Protein AF-A0A3B9W5J4-F1 (afdb_monomer_lite)

Radius of gyration: 16.34 Å; chains: 1; bounding box: 38×25×40 Å

Sequence (90 aa):
LEMGRNEIAMRLLSAEATIGLQDLRKGTIKDEQWSKIATTMGRMNDAPLFIDDSPNMSLMEIRAKCRRLKQQHDLKLVILDYLQLMSSGK

pLDDT: mean 86.75, std 12.09, range [42.28, 97.56]

Secondary structure (DSSP, 8-state):
--S-HHHHHHHHHHHHHT--HHHHHHT---HHHHHHHHHHHHHHHHS-------TT--HHHHHHHHHHHHHHH-------S-GGG-----

Foldseek 3Di:
DPDDPVLVVLVQLCVQLVHDSVCVVVVVADPVSVVSSVVVVVVVVPDPDDDDPDPLDDPVRVVVVQVVCCVPPVDDDDDDPDPPSPPPPD

Structure (mmCIF, N/CA/C/O backbone):
data_AF-A0A3B9W5J4-F1
#
_entry.id   AF-A0A3B9W5J4-F1
#
loop_
_atom_site.group_PDB
_atom_site.id
_atom_site.type_symbol
_atom_site.label_atom_id
_atom_site.label_alt_id
_atom_site.label_comp_id
_atom_site.label_asym_id
_atom_site.label_entity_id
_atom_site.label_seq_id
_atom_site.pdbx_PDB_ins_code
_atom_site.Cartn_x
_atom_site.Cartn_y
_atom_site.Cartn_z
_atom_site.occupancy
_atom_site.B_iso_or_equiv
_atom_site.auth_seq_id
_atom_site.auth_comp_id
_atom_site.auth_asym_id
_atom_site.auth_atom_id
_atom_site.pdbx_PDB_model_num
ATOM 1 N N . LEU A 1 1 ? 13.437 5.166 -1.125 1.00 56.28 1 LEU A N 1
ATOM 2 C CA . LEU A 1 1 ? 12.088 5.024 -0.552 1.00 56.28 1 LEU A CA 1
ATOM 3 C C . LEU A 1 1 ? 12.255 5.150 0.947 1.00 56.28 1 LEU A C 1
ATOM 5 O O . LEU A 1 1 ? 13.030 4.401 1.523 1.00 56.28 1 LEU A O 1
ATOM 9 N N . GLU A 1 2 ? 11.669 6.194 1.517 1.00 63.72 2 GLU A N 1
ATOM 10 C CA . GLU A 1 2 ? 11.885 6.651 2.900 1.00 63.72 2 GLU A CA 1
ATOM 11 C C . GLU A 1 2 ? 10.878 6.004 3.862 1.00 63.72 2 GLU A C 1
ATOM 13 O O . GLU A 1 2 ? 11.163 5.848 5.044 1.00 63.72 2 GLU A O 1
ATOM 18 N N . MET A 1 3 ? 9.742 5.529 3.335 1.00 79.88 3 MET A N 1
ATOM 19 C CA . MET A 1 3 ? 8.742 4.759 4.070 1.00 79.88 3 MET A CA 1
ATOM 20 C C . MET A 1 3 ? 8.779 3.281 3.672 1.00 79.88 3 MET A C 1
ATOM 22 O O . MET A 1 3 ? 8.685 2.940 2.492 1.00 79.88 3 MET A O 1
ATOM 26 N N . GLY A 1 4 ? 8.872 2.397 4.665 1.00 83.31 4 GLY A N 1
ATOM 27 C CA . GLY A 1 4 ? 8.785 0.950 4.453 1.00 83.31 4 GLY A CA 1
ATOM 28 C C . GLY A 1 4 ? 7.345 0.467 4.256 1.00 83.31 4 GLY A C 1
ATOM 29 O O . GLY A 1 4 ? 6.383 1.128 4.665 1.00 83.31 4 GLY A O 1
ATOM 30 N N . ARG A 1 5 ? 7.186 -0.745 3.711 1.00 86.69 5 ARG A N 1
ATOM 31 C CA . ARG A 1 5 ? 5.877 -1.379 3.459 1.00 86.69 5 ARG A CA 1
ATOM 32 C C . ARG A 1 5 ? 4.941 -1.357 4.670 1.00 86.69 5 ARG A C 1
ATOM 34 O O . ARG A 1 5 ? 3.749 -1.093 4.528 1.00 86.69 5 ARG A O 1
ATOM 41 N N . ASN A 1 6 ? 5.477 -1.615 5.863 1.00 87.88 6 ASN A N 1
ATOM 42 C CA . ASN A 1 6 ? 4.688 -1.654 7.097 1.00 87.88 6 ASN A CA 1
ATOM 43 C C . ASN A 1 6 ? 4.104 -0.284 7.461 1.00 87.88 6 ASN A C 1
ATOM 45 O O . ASN A 1 6 ? 2.998 -0.215 7.992 1.00 87.88 6 ASN A O 1
ATOM 49 N N . GLU A 1 7 ? 4.812 0.808 7.168 1.00 89.50 7 GLU A N 1
ATOM 50 C CA . GLU A 1 7 ? 4.303 2.146 7.462 1.00 89.50 7 GLU A CA 1
ATOM 51 C C . GLU A 1 7 ? 3.153 2.513 6.522 1.00 89.50 7 GLU A C 1
ATOM 53 O O . GLU A 1 7 ? 2.130 3.027 6.976 1.00 89.50 7 GLU A O 1
ATOM 58 N N . ILE A 1 8 ? 3.284 2.182 5.233 1.00 90.25 8 ILE A N 1
ATOM 59 C CA . ILE A 1 8 ? 2.212 2.358 4.246 1.00 90.25 8 ILE A CA 1
ATOM 60 C C . ILE A 1 8 ? 0.986 1.532 4.651 1.00 90.25 8 ILE A C 1
ATOM 62 O O . ILE A 1 8 ? -0.118 2.071 4.725 1.00 90.25 8 ILE A O 1
ATOM 66 N N . ALA A 1 9 ? 1.176 0.255 4.993 1.00 90.06 9 ALA A N 1
ATOM 67 C CA . ALA A 1 9 ? 0.091 -0.615 5.440 1.00 90.06 9 ALA A CA 1
ATOM 68 C C . ALA A 1 9 ? -0.623 -0.059 6.684 1.00 90.06 9 ALA A C 1
ATOM 70 O O . ALA A 1 9 ? -1.850 -0.059 6.747 1.00 90.06 9 ALA A O 1
ATOM 71 N N . MET A 1 10 ? 0.122 0.482 7.651 1.00 92.00 10 MET A N 1
ATOM 72 C CA . MET A 1 10 ? -0.454 1.060 8.866 1.00 92.00 10 MET A CA 1
ATOM 73 C C . MET A 1 10 ? -1.252 2.339 8.591 1.00 92.00 10 MET A C 1
ATOM 75 O O . MET A 1 10 ? -2.295 2.556 9.207 1.00 92.00 10 MET A O 1
ATOM 79 N N . ARG A 1 11 ? -0.799 3.176 7.648 1.00 92.31 11 ARG A N 1
ATOM 80 C CA . ARG A 1 11 ? -1.554 4.359 7.208 1.00 92.31 11 ARG A CA 1
ATOM 81 C C . ARG A 1 11 ? -2.836 3.973 6.474 1.00 92.31 11 ARG A C 1
ATOM 83 O O . ARG A 1 11 ? -3.873 4.571 6.739 1.00 92.31 11 ARG A O 1
ATOM 90 N N . LEU A 1 12 ? -2.784 2.954 5.617 1.00 92.75 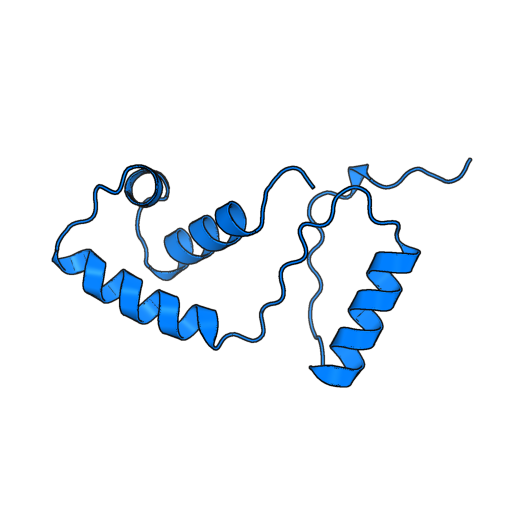12 LEU A N 1
ATOM 91 C CA . LEU A 1 12 ? -3.971 2.422 4.942 1.00 92.75 12 LEU A CA 1
ATOM 92 C C . LEU A 1 12 ? -4.977 1.855 5.949 1.00 92.75 12 LEU A C 1
ATOM 94 O O . LEU A 1 12 ? -6.152 2.200 5.893 1.00 92.75 12 LEU A O 1
ATOM 98 N N . LEU A 1 13 ? -4.507 1.070 6.923 1.00 92.81 13 LEU A N 1
ATOM 99 C CA . LEU A 1 13 ? -5.351 0.536 7.990 1.00 92.81 13 LEU A CA 1
ATOM 100 C C . LEU A 1 13 ? -5.982 1.651 8.833 1.00 92.81 13 LEU A C 1
ATOM 102 O O . LEU A 1 13 ? -7.168 1.584 9.134 1.00 92.81 13 LEU A O 1
ATOM 106 N N . SER A 1 14 ? -5.215 2.683 9.197 1.00 94.38 14 SER A N 1
ATOM 107 C CA . SER A 1 14 ? -5.726 3.858 9.916 1.00 94.38 14 SER A CA 1
ATOM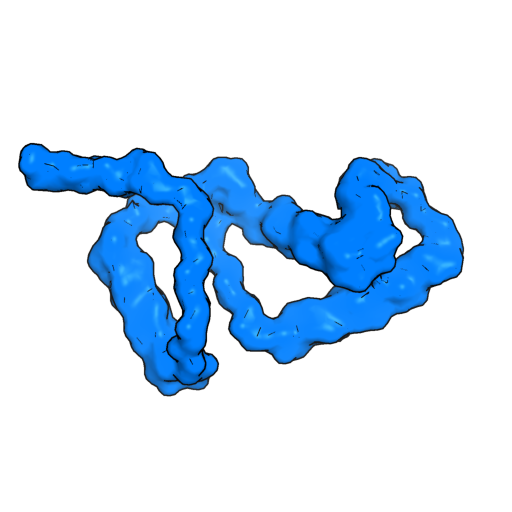 108 C C . SER A 1 14 ? -6.864 4.535 9.153 1.00 94.38 14 SER A C 1
ATOM 110 O O . SER A 1 14 ? -7.919 4.798 9.735 1.00 94.38 14 SER A O 1
ATOM 112 N N . ALA A 1 15 ? -6.660 4.769 7.853 1.00 93.44 15 ALA A N 1
ATOM 113 C CA . ALA A 1 15 ? -7.629 5.430 6.991 1.00 93.44 15 ALA A CA 1
ATOM 114 C C . ALA A 1 15 ? -8.905 4.592 6.822 1.00 93.44 15 ALA A C 1
ATOM 116 O O . ALA A 1 15 ? -10.005 5.110 6.987 1.00 93.44 15 ALA A O 1
ATOM 117 N N . GLU A 1 16 ? -8.762 3.293 6.564 1.00 93.06 16 GLU A N 1
ATOM 118 C CA . GLU A 1 16 ? -9.888 2.403 6.274 1.00 93.06 16 GLU A CA 1
ATOM 119 C C . GLU A 1 16 ? -10.659 1.987 7.540 1.00 93.06 16 GLU A C 1
ATOM 121 O O . GLU A 1 16 ? -11.887 1.922 7.534 1.00 93.06 16 GLU A O 1
ATOM 126 N N . ALA A 1 17 ? -9.970 1.745 8.661 1.00 92.88 17 ALA A N 1
ATOM 127 C CA . ALA A 1 17 ? -10.610 1.372 9.926 1.00 92.88 17 ALA A CA 1
ATOM 128 C C . ALA A 1 17 ? -11.139 2.584 10.717 1.00 92.88 17 ALA A C 1
ATOM 130 O O . ALA A 1 17 ? -11.823 2.402 11.728 1.00 92.88 17 ALA A O 1
ATOM 131 N N . THR A 1 18 ? -10.833 3.813 10.276 1.00 91.88 18 THR A N 1
ATOM 132 C CA . THR A 1 18 ? -11.135 5.065 10.996 1.00 91.88 18 THR A CA 1
ATOM 133 C C . THR A 1 18 ? -10.584 5.043 12.431 1.00 91.88 18 THR A C 1
ATOM 135 O O . THR A 1 18 ? -11.273 5.350 13.405 1.00 91.88 18 THR A O 1
ATOM 138 N N . ILE A 1 19 ? -9.325 4.622 12.576 1.00 92.56 19 ILE A N 1
ATOM 139 C CA . ILE A 1 19 ? -8.598 4.580 13.854 1.00 92.56 19 ILE A CA 1
ATOM 140 C C . ILE A 1 19 ? -7.393 5.504 13.739 1.00 92.56 19 ILE A C 1
ATOM 142 O O . ILE A 1 19 ? -6.717 5.512 12.710 1.00 92.56 19 ILE A O 1
ATOM 146 N N . GLY A 1 20 ? -7.099 6.275 14.787 1.00 93.94 20 GLY A N 1
ATOM 147 C CA . GLY A 1 20 ? -5.949 7.171 14.793 1.00 93.94 20 GLY A CA 1
ATOM 148 C C . GLY A 1 20 ? -4.640 6.417 14.544 1.00 93.94 20 GLY A C 1
ATOM 149 O O . GLY A 1 20 ? -4.356 5.408 15.187 1.00 93.94 20 GLY A O 1
ATOM 150 N N . LEU A 1 21 ? -3.800 6.925 13.637 1.00 93.75 21 LEU A N 1
ATOM 151 C CA . LEU A 1 21 ? -2.499 6.316 13.330 1.00 93.75 21 LEU A CA 1
ATOM 152 C C . LEU A 1 21 ? -1.605 6.190 14.576 1.00 93.75 21 LEU A C 1
ATOM 154 O O . LEU A 1 21 ? -0.871 5.217 14.719 1.00 93.75 21 LEU A O 1
ATOM 158 N N . GLN A 1 22 ? -1.668 7.168 15.484 1.00 93.50 22 GLN A N 1
ATOM 159 C CA . GLN A 1 22 ? -0.922 7.130 16.744 1.00 93.50 22 GLN A CA 1
ATOM 160 C C . GLN A 1 22 ? -1.421 6.024 17.675 1.00 93.50 22 GLN A C 1
ATOM 162 O O . GLN A 1 22 ? -0.602 5.382 18.327 1.00 93.50 22 GLN A O 1
ATOM 167 N N . ASP A 1 23 ? -2.728 5.762 17.691 1.00 92.56 23 ASP A N 1
ATOM 168 C CA . ASP A 1 23 ? -3.307 4.699 18.511 1.00 92.56 23 ASP A CA 1
ATOM 169 C C . ASP A 1 23 ? -2.882 3.321 17.997 1.00 92.56 23 ASP A C 1
ATOM 171 O O . ASP A 1 23 ? -2.471 2.465 18.778 1.00 92.56 23 ASP A O 1
ATOM 175 N N . LEU A 1 24 ? -2.864 3.140 16.670 1.00 91.19 24 LEU A N 1
ATOM 176 C CA . LEU A 1 24 ? -2.324 1.935 16.028 1.00 91.19 24 LEU A CA 1
ATOM 177 C C . LEU A 1 24 ? -0.832 1.744 16.323 1.00 91.19 24 LEU A C 1
ATOM 179 O O . LEU A 1 24 ? -0.413 0.635 16.642 1.00 91.19 24 LEU A O 1
ATOM 183 N N . ARG A 1 25 ? -0.029 2.815 16.265 1.00 89.75 25 ARG A N 1
ATOM 184 C CA . ARG A 1 25 ? 1.414 2.758 16.568 1.00 89.75 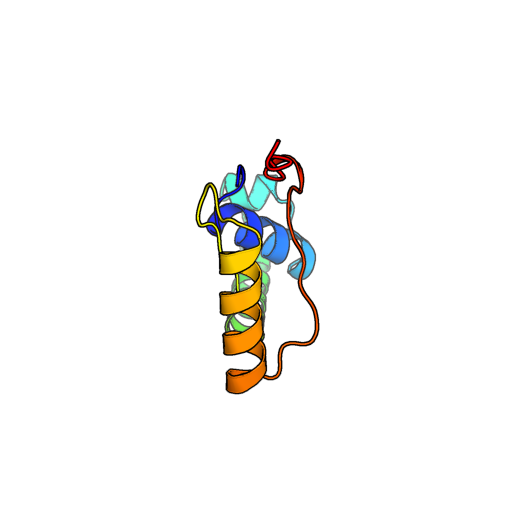25 ARG A CA 1
ATOM 185 C C . ARG A 1 25 ? 1.701 2.414 18.028 1.00 89.75 25 ARG A C 1
ATOM 187 O O . ARG A 1 25 ? 2.658 1.697 18.300 1.00 89.75 25 ARG A O 1
ATOM 194 N N . LYS A 1 26 ? 0.905 2.948 18.958 1.00 91.19 26 LYS A N 1
ATOM 195 C CA . LYS A 1 26 ? 1.062 2.731 20.405 1.00 91.19 26 LYS A CA 1
ATOM 196 C C . LYS A 1 26 ? 0.384 1.454 20.903 1.00 91.19 26 LYS A C 1
ATOM 198 O O . LYS A 1 26 ? 0.609 1.072 22.046 1.00 91.19 26 LYS A O 1
ATOM 203 N N . GLY A 1 27 ? -0.450 0.817 20.080 1.00 87.19 27 GLY A N 1
ATOM 204 C CA . GLY A 1 27 ? -1.268 -0.327 20.483 1.00 87.19 27 GLY A CA 1
ATOM 205 C C . GLY A 1 27 ? -2.407 0.042 21.440 1.00 87.19 27 GLY A C 1
ATOM 206 O O . GLY A 1 27 ? -2.962 -0.835 22.094 1.00 87.19 27 GLY A O 1
ATOM 207 N N . THR A 1 28 ? -2.774 1.324 21.537 1.00 91.12 28 THR A N 1
ATOM 208 C CA . THR A 1 28 ? -3.862 1.809 22.400 1.00 91.12 28 THR A CA 1
ATOM 209 C C . THR A 1 28 ? -5.209 1.620 21.710 1.00 91.12 28 THR A C 1
ATOM 211 O O . THR A 1 28 ? -5.860 2.579 21.298 1.00 91.12 28 THR A O 1
ATOM 214 N N . ILE A 1 29 ? -5.605 0.357 21.551 1.00 89.81 29 ILE A N 1
ATOM 215 C CA . ILE A 1 29 ? -6.803 -0.063 20.820 1.00 89.81 29 ILE A CA 1
ATOM 216 C C . ILE A 1 29 ? -7.872 -0.524 21.804 1.00 89.81 29 ILE A C 1
ATOM 218 O O . ILE A 1 29 ? -7.627 -1.398 22.633 1.00 89.81 29 ILE A O 1
ATOM 222 N N . LYS A 1 30 ? -9.070 0.055 21.699 1.00 89.75 30 LYS A N 1
ATOM 223 C CA . LYS A 1 30 ? -10.238 -0.372 22.480 1.00 89.75 30 LYS A CA 1
ATOM 224 C C . LYS A 1 30 ? -10.734 -1.734 21.992 1.00 89.75 30 LYS A C 1
ATOM 226 O O . LYS A 1 30 ? -10.670 -2.013 20.797 1.00 89.75 30 LYS A O 1
ATOM 231 N N . ASP A 1 31 ? -11.333 -2.525 22.875 1.00 87.19 31 ASP A N 1
ATOM 232 C CA . ASP A 1 31 ? -11.899 -3.847 22.550 1.00 87.19 31 ASP A CA 1
ATOM 233 C C . ASP A 1 31 ? -12.823 -3.824 21.320 1.00 87.19 31 ASP A C 1
ATOM 235 O O . ASP A 1 31 ? -12.688 -4.630 20.401 1.00 87.19 31 ASP A O 1
ATOM 239 N N . GLU A 1 32 ? -13.683 -2.810 21.220 1.00 86.62 32 GLU A N 1
ATOM 240 C CA . GLU A 1 32 ? -14.591 -2.613 20.082 1.00 86.62 32 GLU A CA 1
ATOM 241 C C . GLU A 1 32 ? -13.869 -2.323 18.750 1.00 86.62 32 GLU A C 1
ATOM 243 O O . GLU A 1 32 ? -14.391 -2.601 17.667 1.00 86.62 32 GLU A O 1
ATOM 248 N N . GLN A 1 33 ? -12.662 -1.753 18.801 1.00 90.06 33 GLN A N 1
ATOM 249 C CA . GLN A 1 33 ? -11.866 -1.417 17.619 1.00 90.06 33 GLN A CA 1
ATOM 250 C C . GLN A 1 33 ? -11.117 -2.631 17.063 1.00 90.06 33 GLN A C 1
ATOM 252 O O . GLN A 1 33 ? -10.851 -2.669 15.862 1.00 90.06 33 GLN A O 1
ATOM 257 N N . TRP A 1 34 ? -10.834 -3.649 17.880 1.00 89.94 34 TRP A N 1
ATOM 258 C CA . TRP A 1 34 ? -10.158 -4.867 17.420 1.00 89.94 34 TRP A CA 1
ATOM 259 C C . TRP A 1 34 ? -10.942 -5.601 16.334 1.00 89.94 34 TRP A C 1
ATOM 261 O O . TRP A 1 34 ? -10.363 -6.023 15.333 1.00 89.94 34 TRP A O 1
ATOM 271 N N . SER A 1 35 ? -12.268 -5.670 16.471 1.00 90.38 35 SER A N 1
ATOM 272 C CA . SER A 1 35 ? -13.141 -6.257 15.446 1.00 90.38 35 SER A CA 1
ATOM 273 C C . SER A 1 35 ? -13.066 -5.489 14.114 1.00 90.38 35 SER A C 1
ATOM 275 O O . SER A 1 35 ? -12.966 -6.087 13.036 1.00 90.38 35 SER A O 1
ATOM 277 N N . LYS A 1 36 ? -13.012 -4.148 14.174 1.00 90.75 36 LYS A N 1
ATOM 278 C CA . LYS A 1 36 ? -12.847 -3.291 12.986 1.00 90.75 36 LYS A CA 1
ATOM 279 C C . LYS A 1 36 ? -11.490 -3.488 12.317 1.00 90.75 36 LYS A C 1
ATOM 281 O O . LYS A 1 36 ? -11.428 -3.550 11.088 1.00 90.75 36 LYS A O 1
ATOM 286 N N . ILE A 1 37 ? -10.421 -3.610 13.107 1.00 91.88 37 ILE A N 1
ATOM 287 C CA . ILE A 1 37 ? -9.070 -3.880 12.602 1.00 91.88 37 ILE A CA 1
ATOM 288 C C . ILE A 1 37 ? -9.037 -5.226 11.886 1.00 91.88 37 ILE A C 1
ATOM 290 O O . ILE A 1 37 ? -8.604 -5.275 10.739 1.00 91.88 37 ILE A O 1
ATOM 294 N N . ALA A 1 38 ? -9.527 -6.295 12.519 1.00 91.38 38 ALA A N 1
ATOM 295 C CA . ALA A 1 38 ? -9.513 -7.636 11.939 1.00 91.38 38 ALA A CA 1
ATOM 296 C C . ALA A 1 38 ? -10.277 -7.688 10.606 1.00 91.38 38 ALA A C 1
ATOM 298 O O . ALA A 1 38 ? -9.751 -8.164 9.600 1.00 91.38 38 ALA A O 1
ATOM 299 N N . THR A 1 39 ? -11.481 -7.111 10.573 1.00 92.19 39 THR A N 1
ATOM 300 C CA . THR A 1 39 ? -12.306 -7.042 9.356 1.00 92.19 39 THR A CA 1
ATOM 301 C C . THR A 1 39 ? -11.616 -6.243 8.247 1.00 92.19 39 THR A C 1
ATOM 303 O O . THR A 1 39 ? -11.632 -6.628 7.078 1.00 92.19 39 THR A O 1
ATOM 306 N N . THR A 1 40 ? -10.989 -5.120 8.598 1.00 93.06 40 THR A N 1
ATOM 307 C CA . THR A 1 40 ? -10.296 -4.259 7.632 1.00 93.06 40 THR A CA 1
ATOM 308 C C . THR A 1 40 ? -9.025 -4.907 7.097 1.00 93.06 40 THR A C 1
ATOM 310 O O . THR A 1 40 ? -8.793 -4.867 5.894 1.00 93.06 40 THR A O 1
ATOM 313 N N . MET A 1 41 ? -8.248 -5.569 7.955 1.00 90.69 41 MET A N 1
ATOM 314 C CA . MET A 1 41 ? -7.071 -6.337 7.548 1.00 90.69 41 MET A CA 1
ATOM 315 C C . MET A 1 41 ? -7.429 -7.446 6.557 1.00 90.69 41 MET A C 1
ATOM 317 O O . MET A 1 41 ? -6.724 -7.606 5.566 1.00 90.69 41 MET A O 1
ATOM 321 N N . GLY A 1 42 ? -8.543 -8.156 6.775 1.00 91.69 42 GLY A N 1
ATOM 322 C CA . GLY A 1 42 ? -9.047 -9.142 5.815 1.00 91.69 42 GLY A CA 1
ATOM 323 C C . GLY A 1 42 ? -9.303 -8.521 4.438 1.00 91.69 42 GLY A C 1
ATOM 324 O O . GLY A 1 42 ? -8.732 -8.959 3.445 1.00 91.69 42 GLY A O 1
ATOM 325 N N . ARG A 1 43 ? -10.063 -7.417 4.389 1.00 91.38 43 ARG A N 1
ATOM 326 C CA . ARG A 1 43 ? -10.339 -6.694 3.131 1.00 91.38 43 ARG A CA 1
ATOM 327 C C . ARG A 1 43 ? -9.071 -6.174 2.447 1.00 91.38 43 ARG A C 1
ATOM 329 O O . ARG A 1 43 ? -8.979 -6.216 1.226 1.00 91.38 43 ARG A O 1
ATOM 336 N N . MET A 1 44 ? -8.104 -5.677 3.217 1.00 90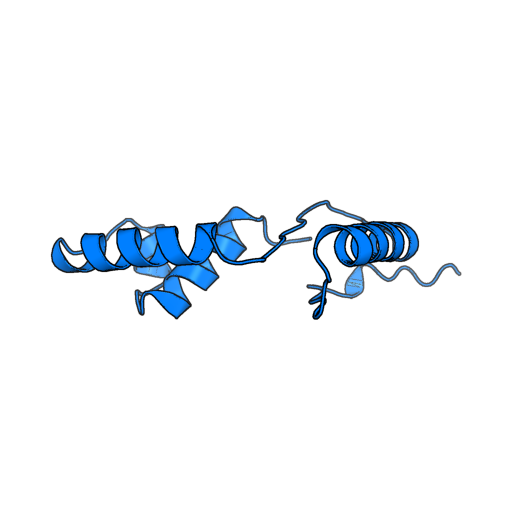.38 44 MET A N 1
ATOM 337 C CA . MET A 1 44 ? -6.829 -5.188 2.684 1.00 90.38 44 MET A CA 1
ATOM 338 C C . MET A 1 44 ? -5.962 -6.311 2.114 1.00 90.38 44 MET A C 1
ATOM 340 O O . MET A 1 44 ? -5.273 -6.087 1.124 1.00 90.38 44 MET A O 1
ATOM 344 N N . ASN A 1 45 ? -5.990 -7.499 2.722 1.00 88.69 45 ASN A N 1
ATOM 345 C CA . ASN A 1 45 ? -5.250 -8.661 2.238 1.00 88.69 45 ASN A CA 1
ATOM 346 C C . ASN A 1 45 ? -5.782 -9.165 0.888 1.00 88.69 45 ASN A C 1
ATOM 348 O O . ASN A 1 45 ? -5.001 -9.597 0.045 1.00 88.69 45 ASN A O 1
ATOM 352 N N . ASP A 1 46 ? -7.094 -9.065 0.676 1.00 90.19 46 ASP A N 1
ATOM 353 C CA . ASP A 1 46 ? -7.747 -9.487 -0.568 1.00 90.19 46 ASP A CA 1
ATOM 354 C C . ASP A 1 46 ? -7.725 -8.396 -1.655 1.00 90.19 46 ASP A C 1
ATOM 356 O O . ASP A 1 46 ? -8.085 -8.641 -2.810 1.00 90.19 46 ASP A O 1
ATOM 360 N N . ALA A 1 47 ? -7.304 -7.176 -1.311 1.00 90.56 47 ALA A N 1
ATOM 361 C CA . ALA A 1 47 ? -7.216 -6.080 -2.262 1.00 90.56 47 ALA A CA 1
ATOM 362 C C . ALA A 1 47 ? -6.071 -6.317 -3.268 1.00 90.56 47 ALA A C 1
ATOM 364 O O . ALA A 1 47 ? -4.975 -6.718 -2.871 1.00 90.56 47 ALA A O 1
ATOM 365 N N . PRO A 1 48 ? -6.257 -5.997 -4.566 1.00 91.12 48 PRO A N 1
ATOM 366 C CA . PRO A 1 48 ? -5.209 -6.099 -5.585 1.00 91.12 48 PRO A CA 1
ATOM 367 C C . PRO A 1 48 ? -4.196 -4.942 -5.466 1.00 91.12 48 PRO A C 1
ATOM 369 O O . PRO A 1 48 ? -3.998 -4.159 -6.398 1.00 91.12 48 PRO A O 1
ATOM 372 N N . LEU A 1 49 ? -3.579 -4.809 -4.289 1.00 92.12 49 LEU A N 1
ATOM 373 C CA . LEU A 1 49 ? -2.625 -3.770 -3.930 1.00 92.12 49 LEU A CA 1
ATOM 374 C C . LEU A 1 49 ? -1.218 -4.364 -3.820 1.00 92.12 49 LEU A C 1
ATOM 376 O O . LEU A 1 49 ? -0.961 -5.269 -3.032 1.00 92.12 49 LEU A O 1
ATOM 380 N N . PHE A 1 50 ? -0.283 -3.793 -4.574 1.00 92.12 50 PHE A N 1
ATOM 381 C CA . PHE A 1 50 ? 1.119 -4.201 -4.574 1.00 92.12 50 PHE A CA 1
ATOM 382 C C . PHE A 1 50 ? 1.973 -3.051 -4.043 1.00 92.12 50 PHE A C 1
ATOM 384 O O . PHE A 1 50 ? 1.906 -1.942 -4.570 1.00 92.12 50 PHE A O 1
ATOM 391 N N . ILE A 1 51 ? 2.773 -3.317 -3.009 1.00 90.56 51 ILE A N 1
ATOM 392 C CA . ILE A 1 51 ? 3.697 -2.343 -2.417 1.00 90.56 51 ILE A CA 1
ATOM 393 C C . ILE A 1 51 ? 5.122 -2.828 -2.665 1.00 90.56 51 ILE A C 1
ATOM 395 O O . ILE A 1 51 ? 5.464 -3.956 -2.309 1.00 90.56 51 ILE A O 1
ATOM 399 N N . ASP A 1 52 ? 5.937 -1.964 -3.259 1.00 89.44 52 ASP A N 1
ATOM 400 C CA . ASP A 1 52 ? 7.356 -2.200 -3.500 1.00 89.44 52 ASP A CA 1
ATOM 401 C C . ASP A 1 52 ? 8.158 -1.097 -2.807 1.00 89.44 52 ASP A C 1
ATOM 403 O O . ASP A 1 52 ? 8.106 0.059 -3.221 1.00 89.44 52 ASP A O 1
ATOM 407 N N . ASP A 1 53 ? 8.854 -1.452 -1.727 1.00 86.81 53 ASP A N 1
ATOM 408 C CA . ASP A 1 53 ? 9.684 -0.551 -0.924 1.00 86.81 53 ASP A CA 1
ATOM 409 C C . ASP A 1 53 ? 11.186 -0.690 -1.233 1.00 86.81 53 ASP A C 1
ATOM 411 O O . ASP A 1 53 ? 12.028 -0.201 -0.476 1.00 86.81 53 ASP A O 1
ATOM 415 N N . SER A 1 54 ? 11.540 -1.287 -2.384 1.00 84.75 54 SER A N 1
ATOM 416 C CA . SER A 1 54 ? 12.938 -1.422 -2.812 1.00 84.75 54 SER A CA 1
ATOM 417 C C . SER A 1 54 ? 13.604 -0.040 -2.961 1.00 84.75 54 SER A C 1
ATOM 419 O O . SER A 1 54 ? 13.140 0.790 -3.754 1.00 84.75 54 SER A O 1
ATOM 421 N N . PRO A 1 55 ? 14.709 0.248 -2.250 1.00 79.44 55 PRO A N 1
ATOM 422 C CA . PRO A 1 55 ? 15.390 1.532 -2.368 1.00 79.44 55 PRO A CA 1
ATOM 423 C C . PRO A 1 55 ? 16.058 1.688 -3.744 1.00 79.44 55 PRO A C 1
ATOM 425 O O . PRO A 1 55 ? 16.420 0.706 -4.386 1.00 79.44 55 PRO A O 1
ATOM 428 N N . ASN A 1 56 ? 16.269 2.938 -4.173 1.00 77.75 56 ASN A N 1
ATOM 429 C CA . ASN A 1 56 ? 17.105 3.308 -5.326 1.00 77.75 56 ASN A CA 1
ATOM 430 C C . ASN A 1 56 ? 16.746 2.656 -6.680 1.00 77.75 56 ASN A C 1
ATOM 432 O O . ASN A 1 56 ? 17.620 2.500 -7.528 1.00 77.75 56 ASN A O 1
ATOM 436 N N . MET A 1 57 ? 15.478 2.301 -6.914 1.00 83.19 57 MET A N 1
ATOM 437 C CA . MET A 1 57 ? 15.053 1.760 -8.211 1.00 83.19 57 MET A CA 1
ATOM 438 C C . MET A 1 57 ? 15.158 2.795 -9.336 1.00 83.19 57 MET A C 1
ATOM 440 O O . MET A 1 57 ? 14.669 3.920 -9.221 1.00 83.19 57 MET A O 1
ATOM 444 N N . SER A 1 58 ? 15.715 2.372 -10.467 1.00 85.31 58 SER A N 1
ATOM 445 C CA . SER A 1 58 ? 15.701 3.137 -11.711 1.00 85.31 58 SER A CA 1
ATOM 446 C C . SER A 1 58 ? 14.315 3.136 -12.368 1.00 85.31 58 SER A C 1
ATOM 448 O O . SER A 1 58 ? 13.507 2.215 -12.202 1.00 85.31 58 SER A O 1
ATOM 450 N N . LEU A 1 59 ? 14.049 4.130 -13.223 1.00 85.19 59 LEU A N 1
ATOM 451 C CA . LEU A 1 59 ? 12.804 4.191 -14.001 1.00 85.19 59 LEU A CA 1
ATOM 452 C C . LEU A 1 59 ? 12.618 2.961 -14.909 1.00 85.19 59 LEU A C 1
ATOM 454 O O . LEU A 1 59 ? 11.491 2.527 -15.154 1.00 85.19 59 LEU A O 1
ATOM 458 N N . MET A 1 60 ? 13.715 2.376 -15.403 1.00 89.81 60 MET A N 1
ATOM 459 C CA . MET A 1 60 ? 13.664 1.182 -16.247 1.00 89.81 60 MET A CA 1
ATOM 460 C C . MET A 1 60 ? 13.192 -0.045 -15.460 1.00 89.81 60 MET A C 1
ATOM 462 O O . MET A 1 60 ? 12.352 -0.795 -15.965 1.00 89.81 60 MET A O 1
ATOM 466 N N . GLU A 1 61 ? 13.663 -0.210 -14.223 1.00 90.81 61 GLU A N 1
ATOM 467 C CA . GLU A 1 61 ? 13.228 -1.278 -13.316 1.00 90.81 61 GLU A CA 1
ATOM 468 C C . GLU A 1 61 ? 11.769 -1.096 -12.898 1.00 90.81 61 GLU A C 1
ATOM 470 O O . GLU A 1 61 ? 10.986 -2.042 -13.005 1.00 90.81 61 GLU A O 1
ATOM 475 N N . ILE A 1 62 ? 11.367 0.128 -12.527 1.00 91.44 62 ILE A N 1
ATOM 476 C CA . ILE A 1 62 ? 9.965 0.457 -12.211 1.00 91.44 62 ILE A CA 1
ATOM 477 C C . ILE A 1 62 ? 9.066 0.090 -13.397 1.00 91.44 62 ILE A C 1
ATOM 479 O O . ILE A 1 62 ? 8.064 -0.613 -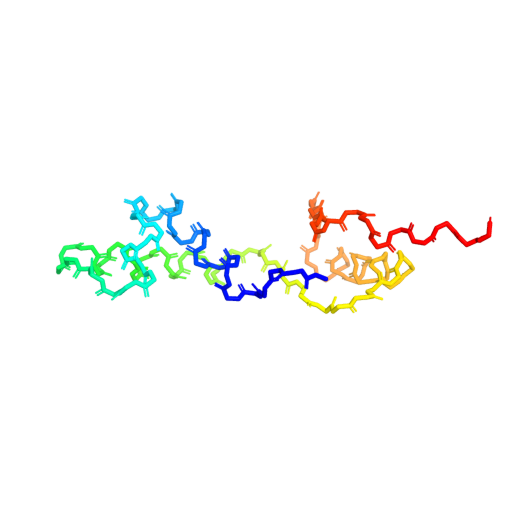13.238 1.00 91.44 62 ILE A O 1
ATOM 483 N N . ARG A 1 63 ? 9.448 0.494 -14.616 1.00 93.00 63 ARG A N 1
ATOM 484 C CA . ARG A 1 63 ? 8.698 0.188 -15.841 1.00 93.00 63 ARG A CA 1
ATOM 485 C C . ARG A 1 63 ? 8.612 -1.315 -16.104 1.00 93.00 63 ARG A C 1
ATOM 487 O O . ARG A 1 63 ? 7.554 -1.791 -16.513 1.00 93.00 63 ARG A O 1
ATOM 494 N N . ALA A 1 64 ? 9.698 -2.062 -15.905 1.00 95.81 64 ALA A N 1
ATOM 495 C CA . ALA A 1 64 ? 9.711 -3.513 -16.085 1.00 95.81 64 ALA A CA 1
ATOM 496 C C . ALA A 1 64 ? 8.770 -4.212 -15.088 1.00 95.81 64 ALA A C 1
ATOM 498 O O . ALA A 1 64 ? 7.942 -5.030 -15.498 1.00 95.81 64 ALA A O 1
ATOM 499 N N . LYS A 1 65 ? 8.822 -3.824 -13.807 1.00 95.12 65 LYS A N 1
ATOM 500 C CA . LYS A 1 65 ? 7.932 -4.341 -12.756 1.00 95.12 65 LYS A CA 1
ATOM 501 C C . LYS A 1 65 ? 6.462 -4.042 -13.055 1.00 95.12 65 LYS A C 1
ATOM 503 O O . LYS A 1 65 ? 5.648 -4.965 -13.052 1.00 95.12 65 LYS A O 1
ATOM 508 N N . CYS A 1 66 ? 6.132 -2.798 -13.408 1.00 96.06 66 CYS A N 1
ATOM 509 C CA . CYS A 1 66 ? 4.764 -2.405 -13.763 1.00 96.06 66 CYS A CA 1
ATOM 510 C C . CYS A 1 66 ? 4.238 -3.186 -14.975 1.00 96.06 66 CYS A C 1
ATOM 512 O O . CYS A 1 66 ? 3.086 -3.608 -14.986 1.00 96.06 66 CYS A O 1
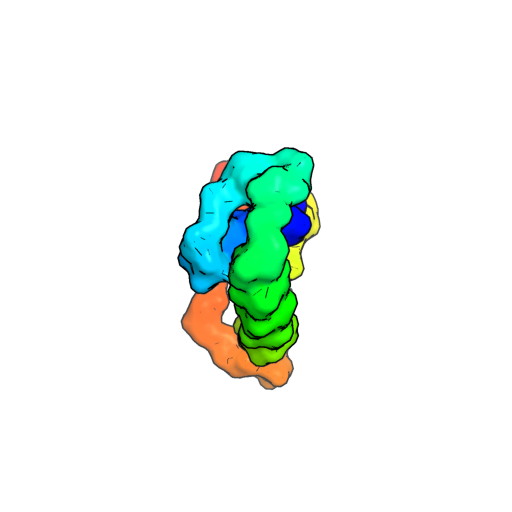ATOM 514 N N . ARG A 1 67 ? 5.082 -3.433 -15.988 1.00 97.38 67 ARG A N 1
ATOM 515 C CA . ARG A 1 67 ? 4.694 -4.200 -17.182 1.00 97.38 67 ARG A CA 1
ATOM 516 C C . ARG A 1 67 ? 4.388 -5.663 -16.846 1.00 97.38 67 ARG A C 1
ATOM 518 O O . ARG A 1 67 ? 3.401 -6.198 -17.343 1.00 97.38 67 ARG A O 1
ATOM 525 N N . ARG A 1 68 ? 5.181 -6.283 -15.966 1.00 97.19 68 ARG A N 1
ATOM 526 C CA . ARG A 1 68 ? 4.920 -7.638 -15.455 1.00 97.19 68 ARG A CA 1
ATOM 527 C C . ARG A 1 68 ? 3.612 -7.696 -14.660 1.00 97.19 68 ARG A C 1
ATOM 529 O O . ARG A 1 68 ? 2.776 -8.548 -14.937 1.00 97.19 68 ARG A O 1
ATOM 536 N N . LEU A 1 69 ? 3.397 -6.750 -13.742 1.00 97.38 69 LEU A N 1
ATOM 537 C CA . LEU A 1 69 ? 2.146 -6.644 -12.980 1.00 97.38 69 LEU A CA 1
ATOM 538 C C . LEU A 1 69 ? 0.935 -6.396 -13.890 1.00 97.38 69 LEU A C 1
ATOM 540 O O . LEU A 1 69 ? -0.130 -6.955 -13.656 1.00 97.38 69 LEU A O 1
ATOM 544 N N . LYS A 1 70 ? 1.090 -5.618 -14.969 1.00 97.31 70 LYS A N 1
ATOM 545 C CA . LYS A 1 70 ? 0.033 -5.422 -15.970 1.00 97.31 70 LYS A CA 1
ATOM 546 C C . LYS A 1 70 ? -0.372 -6.727 -16.651 1.00 97.31 70 LYS A C 1
ATOM 548 O O . LYS A 1 70 ? -1.557 -6.947 -16.863 1.00 97.31 70 LYS A O 1
ATOM 553 N N . GLN A 1 71 ? 0.595 -7.575 -16.989 1.00 97.56 71 GLN A N 1
ATOM 554 C CA . GLN A 1 71 ? 0.338 -8.860 -17.642 1.00 97.56 71 GLN A CA 1
ATOM 555 C C . GLN A 1 71 ? -0.286 -9.884 -16.688 1.00 97.56 71 GLN A C 1
ATOM 557 O O . GLN A 1 71 ? -1.170 -10.626 -17.095 1.00 97.56 71 GLN A O 1
ATOM 562 N N . GLN A 1 72 ? 0.171 -9.925 -15.434 1.00 96.62 72 GLN A N 1
ATOM 563 C CA . GLN A 1 72 ? -0.248 -10.939 -14.460 1.00 96.62 72 GLN A CA 1
ATOM 564 C C . GLN A 1 72 ? -1.529 -10.567 -13.702 1.00 96.62 72 GLN A C 1
ATOM 566 O O . GLN A 1 72 ? -2.295 -11.450 -13.332 1.00 96.62 72 GLN A O 1
ATOM 571 N N . HIS A 1 73 ? -1.759 -9.273 -13.466 1.00 95.50 73 HIS A N 1
ATOM 572 C CA . HIS A 1 73 ? -2.798 -8.777 -12.556 1.00 95.50 73 HIS A CA 1
ATOM 573 C C . HIS A 1 73 ? -3.592 -7.588 -13.121 1.00 95.50 73 HIS A C 1
ATOM 575 O O . HIS A 1 73 ? -4.287 -6.907 -12.375 1.00 95.50 73 HIS A O 1
ATOM 581 N N . ASP A 1 74 ? -3.471 -7.300 -14.422 1.00 96.06 74 ASP A N 1
ATOM 582 C CA . ASP A 1 74 ? -4.202 -6.221 -15.105 1.00 96.06 74 ASP A CA 1
ATOM 583 C C . ASP A 1 74 ? -4.073 -4.838 -14.427 1.00 96.06 74 ASP A C 1
ATOM 585 O O . ASP A 1 74 ? -5.023 -4.060 -14.367 1.00 96.06 74 ASP A O 1
ATOM 589 N N . LEU A 1 75 ? -2.866 -4.507 -13.951 1.00 97.56 75 LEU A N 1
ATOM 590 C CA . LEU A 1 75 ? -2.528 -3.237 -13.293 1.00 97.56 75 LEU A CA 1
ATOM 591 C C . LEU A 1 75 ? -3.211 -2.009 -13.937 1.00 97.56 75 LEU A C 1
ATOM 593 O O . LEU A 1 75 ? -3.150 -1.808 -15.158 1.00 97.56 75 LEU A O 1
ATOM 597 N N . LYS A 1 76 ? -3.854 -1.177 -13.108 1.00 96.38 76 LYS A N 1
ATOM 598 C CA . LYS A 1 76 ? -4.633 -0.001 -13.552 1.00 96.38 76 LYS A CA 1
ATOM 599 C C . LYS A 1 76 ? -4.072 1.338 -13.089 1.00 96.38 76 LYS A C 1
ATOM 601 O O . LYS A 1 76 ? -4.256 2.332 -13.781 1.00 96.38 76 LYS A O 1
ATOM 606 N N . LEU A 1 77 ? -3.394 1.363 -11.946 1.00 95.88 77 LEU A N 1
ATOM 607 C CA . LEU A 1 77 ? -2.866 2.574 -11.332 1.00 95.88 77 LEU A CA 1
ATOM 608 C C . LEU A 1 77 ? -1.471 2.296 -10.778 1.00 95.88 77 LEU A C 1
ATOM 610 O O . LEU A 1 77 ? -1.225 1.232 -10.215 1.00 95.88 77 LEU A O 1
ATOM 614 N N . VAL A 1 78 ? -0.576 3.266 -10.935 1.00 93.69 78 VAL A N 1
ATOM 615 C CA . VAL A 1 78 ? 0.757 3.262 -10.333 1.00 93.69 78 VAL A CA 1
ATOM 616 C C . VAL A 1 78 ? 0.909 4.559 -9.557 1.00 93.69 78 VAL A C 1
ATOM 618 O O . VAL A 1 78 ? 0.727 5.635 -10.121 1.00 93.69 78 VAL A O 1
ATOM 621 N N . ILE A 1 79 ? 1.242 4.445 -8.274 1.00 91.75 79 ILE A N 1
ATOM 622 C CA . ILE A 1 79 ? 1.571 5.574 -7.402 1.00 91.75 79 ILE A CA 1
ATOM 623 C C . ILE A 1 79 ? 3.056 5.453 -7.068 1.00 91.75 79 ILE A C 1
ATOM 625 O O . ILE A 1 79 ? 3.508 4.386 -6.658 1.00 91.75 79 ILE A O 1
ATOM 629 N N . LEU A 1 80 ? 3.810 6.532 -7.276 1.00 87.38 80 LEU A N 1
ATOM 630 C CA . LEU A 1 80 ? 5.235 6.608 -6.959 1.00 87.38 80 LEU A CA 1
ATOM 631 C C . LEU A 1 80 ? 5.442 7.659 -5.867 1.00 87.38 80 LEU A C 1
ATOM 633 O O . LEU A 1 80 ? 5.054 8.811 -6.045 1.00 87.38 80 LEU A O 1
ATOM 637 N N . ASP A 1 81 ? 6.076 7.260 -4.770 1.00 80.00 81 ASP A N 1
ATOM 638 C CA . ASP A 1 81 ? 6.405 8.116 -3.628 1.00 80.00 81 ASP A CA 1
ATOM 639 C C . ASP A 1 81 ? 7.889 7.912 -3.299 1.00 80.00 81 ASP A C 1
ATOM 641 O O . ASP A 1 81 ? 8.242 6.844 -2.828 1.00 80.00 81 ASP A O 1
ATOM 645 N N . TYR A 1 82 ? 8.847 8.791 -3.591 1.00 64.56 82 TYR A N 1
ATOM 646 C CA . TYR A 1 82 ? 8.836 10.172 -4.079 1.00 64.56 82 TYR A CA 1
ATOM 647 C C . TYR A 1 82 ? 9.797 10.298 -5.278 1.00 64.56 82 TYR A C 1
ATOM 649 O O . TYR A 1 82 ? 10.842 9.647 -5.347 1.00 64.56 82 TYR A O 1
ATOM 657 N N . LEU A 1 83 ? 9.468 11.163 -6.242 1.00 62.66 83 LEU A N 1
ATOM 658 C CA . LEU A 1 83 ? 10.174 11.281 -7.530 1.00 62.66 83 LEU A CA 1
ATOM 659 C C . LEU A 1 83 ? 11.601 11.872 -7.445 1.00 62.66 83 LEU A C 1
ATOM 661 O O . LEU A 1 83 ? 12.265 11.983 -8.470 1.00 62.66 83 LEU A O 1
ATOM 665 N N . GLN A 1 84 ? 12.131 12.215 -6.262 1.00 62.31 84 GLN A N 1
ATOM 666 C CA . GLN A 1 84 ? 13.505 12.748 -6.146 1.00 62.31 84 GLN A CA 1
ATOM 667 C C . GLN A 1 84 ? 14.609 11.712 -6.420 1.00 62.31 84 GLN A C 1
ATOM 669 O O . GLN A 1 84 ? 15.776 12.076 -6.513 1.00 62.31 84 GLN A O 1
ATOM 674 N N . LEU A 1 85 ? 14.263 10.438 -6.625 1.00 52.91 85 LEU A N 1
ATOM 675 C CA . LEU A 1 85 ? 15.189 9.429 -7.156 1.00 52.91 85 LEU A CA 1
ATOM 676 C C . LEU A 1 85 ? 15.419 9.547 -8.679 1.00 52.91 85 LEU A C 1
ATOM 678 O O . LEU A 1 85 ? 16.145 8.741 -9.261 1.00 52.91 85 LEU A O 1
ATOM 682 N N . MET A 1 86 ? 14.856 10.570 -9.334 1.00 54.53 86 MET A N 1
ATOM 683 C CA . MET A 1 86 ? 15.206 10.951 -10.702 1.00 54.53 86 MET A CA 1
ATOM 684 C C . MET A 1 86 ? 16.579 11.636 -10.740 1.00 54.53 86 MET A C 1
ATOM 686 O O . MET A 1 86 ? 16.692 12.856 -10.807 1.00 54.53 86 MET A O 1
ATOM 690 N N . SER A 1 87 ? 17.643 10.833 -10.738 1.00 55.22 87 SER A N 1
ATOM 691 C CA . SER A 1 87 ? 18.912 11.265 -11.322 1.00 55.22 87 SER A CA 1
ATOM 692 C C . SER A 1 87 ? 18.665 11.500 -12.814 1.00 55.22 87 SER A C 1
ATOM 694 O O . SER A 1 87 ? 18.451 10.549 -13.571 1.00 55.22 87 SER A O 1
ATOM 696 N N . SER A 1 88 ? 18.623 12.772 -13.226 1.00 52.94 88 SER A N 1
ATOM 697 C CA . SER A 1 88 ? 18.811 13.139 -14.629 1.00 52.94 88 SER A CA 1
ATOM 698 C C . SER A 1 88 ? 20.140 12.525 -15.037 1.00 52.94 88 SER A C 1
ATOM 700 O O . SER A 1 88 ? 21.183 12.896 -14.499 1.00 52.94 88 SER A O 1
ATOM 702 N N . GLY A 1 89 ? 20.107 11.506 -15.891 1.00 56.53 89 GLY A N 1
ATOM 703 C CA . GLY A 1 89 ? 21.320 10.892 -16.402 1.00 56.53 89 GLY A CA 1
ATOM 704 C C . GLY A 1 89 ? 22.074 11.910 -17.247 1.00 56.53 89 GLY A C 1
ATOM 705 O O . GLY A 1 89 ? 21.862 11.915 -18.446 1.00 56.53 89 GLY A O 1
ATOM 706 N N . LYS A 1 90 ? 22.938 12.705 -16.604 1.00 42.28 90 LYS A N 1
ATOM 707 C CA . LYS A 1 90 ? 23.683 13.849 -17.156 1.00 42.28 90 LYS A CA 1
ATOM 708 C C . LYS A 1 90 ? 22.827 14.957 -17.773 1.00 42.28 90 LYS A C 1
ATOM 710 O O . LYS A 1 90 ? 22.009 14.695 -18.674 1.00 42.28 90 LYS A O 1
#